Protein AF-A0A351ATM0-F1 (afdb_monomer)

Radius of gyration: 18.02 Å; Cα contacts (8 Å, |Δi|>4): 108; chains: 1; bounding box: 34×43×48 Å

pLDDT: mean 78.74, std 19.59, range [35.91, 95.5]

Sequence (86 aa):
MFTVYRYGELGAVDVEITDYNTQPGALGDVDGNGAVETADALLAMRGAMGIAALTPEQAERADMDGNGVVDTVDALAILRRAILNG

Solvent-accessible surface area (backbone atoms only — not comparable to full-atom values): 5194 Å² total; per-residue (Å²): 136,84,88,80,84,82,89,86,78,91,66,94,64,88,72,76,77,70,68,91,78,76,65,80,44,46,85,27,13,32,83,51,83,74,56,54,37,61,67,20,14,51,50,33,37,32,33,41,70,68,77,38,88,64,53,72,70,29,39,60,15,28,28,70,84,69,82,86,61,55,34,62,67,24,17,48,51,24,35,52,51,18,65,72,75,103

Mean predicted aligned error: 11.69 Å

Secondary structure (DSSP, 8-state):
---PPPP------------TT---PPTT-SS-SSS--HHHHHHHHHHHTTSSPPPHHHHHHH-SSSSS---HHHHHHHHHHHHH--

Structure (mmCIF, N/CA/C/O backbone):
data_AF-A0A351ATM0-F1
#
_entry.id   AF-A0A351ATM0-F1
#
loop_
_atom_site.group_PDB
_atom_site.id
_atom_site.type_symbol
_atom_site.label_atom_id
_atom_site.label_alt_id
_atom_site.label_comp_id
_atom_site.label_asym_id
_atom_site.label_entity_id
_atom_site.label_seq_id
_atom_site.pdbx_PDB_ins_code
_atom_site.Cartn_x
_atom_site.Cartn_y
_atom_site.Cartn_z
_atom_site.occupancy
_atom_site.B_iso_or_equiv
_atom_site.auth_seq_id
_atom_site.auth_comp_id
_atom_site.auth_asym_id
_atom_site.auth_atom_id
_atom_site.pdbx_PDB_model_num
ATOM 1 N N . MET A 1 1 ? 21.797 13.114 -23.574 1.00 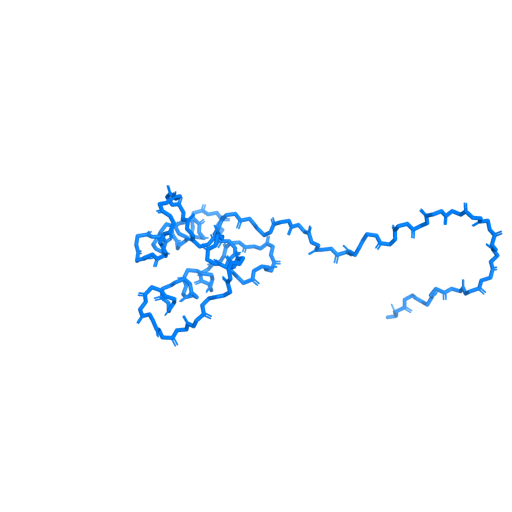35.91 1 MET A N 1
ATOM 2 C CA . MET A 1 1 ? 21.333 14.208 -24.453 1.00 35.91 1 MET A CA 1
ATOM 3 C C . MET A 1 1 ? 19.846 14.360 -24.196 1.00 35.91 1 MET A C 1
ATOM 5 O O . MET A 1 1 ? 19.119 13.412 -24.444 1.00 35.91 1 MET A O 1
ATOM 9 N N . PHE A 1 2 ? 19.433 15.472 -23.590 1.00 41.94 2 PHE A N 1
ATOM 10 C CA . PHE A 1 2 ? 18.025 15.801 -23.359 1.00 41.94 2 PHE A CA 1
ATOM 11 C C . PHE A 1 2 ? 17.495 16.505 -24.611 1.00 41.94 2 PHE A C 1
ATOM 13 O O . PHE A 1 2 ? 18.171 17.393 -25.135 1.00 41.94 2 PHE A O 1
ATOM 20 N N . THR A 1 3 ? 16.333 16.098 -25.116 1.00 36.03 3 THR A N 1
ATOM 21 C CA . THR A 1 3 ? 15.724 16.736 -26.289 1.00 36.03 3 THR A CA 1
ATOM 22 C C . THR A 1 3 ? 15.011 18.009 -25.846 1.00 36.03 3 THR A C 1
ATOM 24 O O . THR A 1 3 ? 14.066 17.965 -25.064 1.00 36.03 3 THR A O 1
ATOM 27 N N . VAL A 1 4 ? 15.499 19.152 -26.324 1.00 45.47 4 VAL A N 1
ATOM 28 C CA . VAL A 1 4 ? 14.894 20.473 -26.115 1.00 45.47 4 VAL A CA 1
ATOM 29 C C . VAL A 1 4 ? 13.690 20.622 -27.046 1.00 45.47 4 VAL A C 1
ATOM 31 O O . VAL A 1 4 ? 13.832 20.436 -28.254 1.00 45.47 4 VAL A O 1
ATOM 34 N N . TYR A 1 5 ? 12.528 21.008 -26.514 1.00 41.91 5 TYR A N 1
ATOM 35 C CA . TYR A 1 5 ? 11.375 21.390 -27.334 1.00 41.91 5 TYR A CA 1
ATOM 36 C C . TYR A 1 5 ? 11.507 22.851 -27.786 1.00 41.91 5 TYR A C 1
ATOM 38 O O . TYR A 1 5 ? 11.696 23.764 -26.981 1.00 41.91 5 TYR A O 1
ATOM 46 N N . ARG A 1 6 ? 11.454 23.063 -29.105 1.00 51.12 6 ARG A N 1
ATOM 47 C CA . ARG A 1 6 ? 11.554 24.372 -29.760 1.00 51.12 6 ARG A CA 1
ATOM 48 C C . ARG A 1 6 ? 10.191 25.070 -29.726 1.00 51.12 6 ARG A C 1
ATOM 50 O O . ARG A 1 6 ? 9.228 24.556 -30.281 1.00 51.12 6 ARG A O 1
ATOM 57 N N . TYR A 1 7 ? 10.136 26.255 -29.121 1.00 54.06 7 TYR A N 1
ATOM 58 C CA . TYR A 1 7 ? 8.986 27.159 -29.187 1.00 54.06 7 TYR A CA 1
ATOM 59 C C . TYR A 1 7 ? 8.869 27.786 -30.584 1.00 54.06 7 TYR A C 1
ATOM 61 O O . TYR A 1 7 ? 9.811 28.435 -31.041 1.00 54.06 7 TYR A O 1
ATOM 69 N N . GLY A 1 8 ? 7.704 27.643 -31.222 1.00 54.56 8 GLY A N 1
ATOM 70 C CA . GLY A 1 8 ? 7.285 28.494 -32.339 1.00 54.56 8 GLY A CA 1
ATOM 71 C C . GLY A 1 8 ? 6.799 27.747 -33.577 1.00 54.56 8 GLY A C 1
ATOM 72 O O . GLY A 1 8 ? 7.570 27.562 -34.507 1.00 54.56 8 GLY A O 1
ATOM 73 N N . GLU A 1 9 ? 5.522 27.366 -33.584 1.00 48.78 9 GLU A N 1
ATOM 74 C CA . GLU A 1 9 ? 4.528 27.822 -34.570 1.00 48.78 9 GLU A CA 1
ATOM 75 C C . GLU A 1 9 ? 3.140 27.350 -34.110 1.00 48.78 9 GLU A C 1
ATOM 77 O O . GLU A 1 9 ? 2.867 26.160 -33.976 1.00 48.78 9 GLU A O 1
ATOM 82 N N . LEU A 1 10 ? 2.290 28.319 -33.769 1.00 54.72 10 LEU A N 1
ATOM 83 C CA . LEU A 1 10 ? 0.965 28.121 -33.192 1.00 54.72 10 LEU A CA 1
ATOM 84 C C . LEU A 1 10 ? -0.021 27.668 -34.278 1.00 54.72 10 LEU A C 1
ATOM 86 O O . LEU A 1 10 ? -0.726 28.482 -34.867 1.00 54.72 10 LEU A O 1
ATOM 90 N N . GLY A 1 11 ? -0.101 26.363 -34.520 1.00 47.59 11 GLY A N 1
ATOM 91 C CA . GLY A 1 11 ? -1.397 25.741 -34.774 1.00 47.59 11 GLY A CA 1
ATOM 92 C C . GLY A 1 11 ? -2.008 25.463 -33.410 1.00 47.59 11 GLY A C 1
ATOM 93 O O . GLY A 1 11 ? -1.328 24.864 -32.582 1.00 47.59 11 GLY A O 1
ATOM 94 N N . ALA A 1 12 ? -3.226 25.937 -33.140 1.00 50.69 12 ALA A N 1
ATOM 95 C CA . ALA A 1 12 ? -3.967 25.590 -31.928 1.00 50.69 12 ALA A CA 1
ATOM 96 C C . ALA A 1 12 ? -4.278 24.088 -31.953 1.00 50.69 12 ALA A C 1
ATOM 98 O O . ALA A 1 12 ? -5.350 23.647 -32.351 1.00 50.69 12 ALA A O 1
ATOM 99 N N . VAL A 1 13 ? -3.266 23.296 -31.636 1.00 52.12 13 VAL A N 1
ATOM 100 C CA . VAL A 1 13 ? -3.427 21.943 -31.168 1.00 52.12 13 VAL A CA 1
ATOM 101 C C . VAL A 1 13 ? -3.577 22.139 -29.679 1.00 52.12 13 VAL A C 1
ATOM 103 O O . VAL A 1 13 ? -2.655 22.633 -29.025 1.00 52.12 13 VAL A O 1
ATOM 106 N N . ASP A 1 14 ? -4.750 21.807 -29.161 1.00 51.69 14 ASP A N 1
ATOM 107 C CA . ASP A 1 14 ? -4.941 21.578 -27.740 1.00 51.69 14 ASP A CA 1
ATOM 108 C C . ASP A 1 14 ? -4.064 20.366 -27.394 1.00 51.69 14 ASP A C 1
ATOM 110 O O . ASP A 1 14 ? -4.513 19.224 -27.357 1.00 51.69 14 ASP A O 1
ATOM 114 N N . VAL A 1 15 ? -2.751 20.592 -27.287 1.00 56.69 15 VAL A N 1
ATOM 115 C CA . VAL A 1 15 ? -1.809 19.601 -26.796 1.00 56.69 15 VAL A CA 1
ATOM 116 C C . VAL A 1 15 ? -2.062 19.582 -25.308 1.00 56.69 15 VAL A C 1
ATOM 118 O O . VAL A 1 15 ? -1.439 20.307 -24.533 1.00 56.69 15 VAL A O 1
ATOM 121 N N . GLU A 1 16 ? -3.039 18.772 -24.928 1.00 58.84 16 GLU A N 1
ATOM 122 C CA . GLU A 1 16 ? -3.065 18.184 -23.612 1.00 58.84 16 GLU A CA 1
ATOM 123 C C . GLU A 1 16 ? -1.721 17.469 -23.460 1.00 58.84 16 GLU A C 1
ATOM 125 O O . GLU A 1 16 ? -1.487 16.384 -23.992 1.00 58.84 16 GLU A O 1
ATOM 130 N N . ILE A 1 17 ? -0.772 18.142 -22.812 1.00 59.44 17 ILE A N 1
ATOM 131 C CA . ILE A 1 17 ? 0.371 17.466 -22.224 1.00 59.44 17 ILE A CA 1
ATOM 132 C C . ILE A 1 17 ? -0.242 16.703 -21.056 1.00 59.44 17 ILE A C 1
ATOM 134 O O . ILE A 1 17 ? -0.275 17.192 -19.932 1.00 59.44 17 ILE A O 1
ATOM 138 N N . THR A 1 18 ? -0.838 15.549 -21.349 1.00 55.72 18 THR A N 1
ATOM 139 C CA . THR A 1 18 ? -1.223 14.600 -20.319 1.00 55.72 18 THR A CA 1
ATOM 140 C C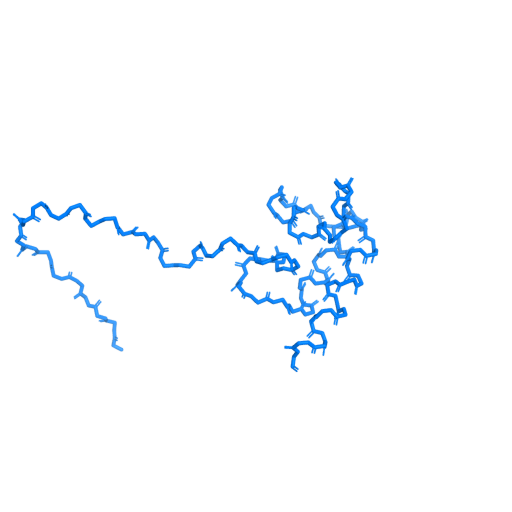 . THR A 1 18 ? 0.097 14.135 -19.723 1.00 55.72 18 THR A C 1
ATOM 142 O O . THR A 1 18 ? 0.890 13.470 -20.396 1.00 55.72 18 THR A O 1
ATOM 145 N N . ASP A 1 19 ? 0.390 14.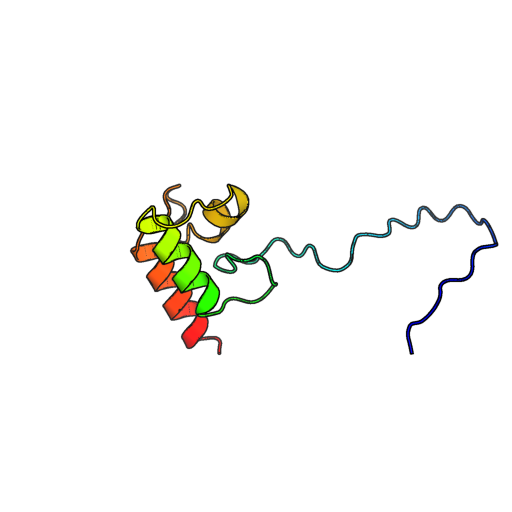625 -18.520 1.00 53.59 19 ASP A N 1
ATOM 146 C CA . ASP A 1 19 ? 1.610 14.348 -17.776 1.00 53.59 19 ASP A CA 1
ATOM 147 C C . ASP A 1 19 ? 1.984 12.867 -17.892 1.00 53.59 19 ASP A C 1
ATOM 149 O O . ASP A 1 19 ? 1.195 11.963 -17.607 1.00 53.59 19 ASP A O 1
ATOM 153 N N . TYR A 1 20 ? 3.201 12.614 -18.365 1.00 46.62 20 TYR A N 1
ATOM 154 C CA . TYR A 1 20 ? 3.736 11.270 -18.470 1.00 46.62 20 TYR A CA 1
ATOM 155 C C . TYR A 1 20 ? 3.756 10.678 -17.057 1.00 46.62 20 TYR A C 1
ATOM 157 O O . TYR A 1 20 ? 4.539 11.129 -16.225 1.00 46.62 20 TYR A O 1
ATOM 165 N N . ASN A 1 21 ? 2.948 9.637 -16.836 1.00 48.09 21 ASN A N 1
ATOM 166 C CA . ASN A 1 21 ? 3.032 8.696 -15.714 1.00 48.09 21 ASN A CA 1
ATOM 167 C C . ASN A 1 21 ? 2.070 8.868 -14.522 1.00 48.09 21 ASN A C 1
ATOM 169 O O . ASN A 1 21 ? 2.401 8.463 -13.414 1.00 48.09 21 ASN A O 1
ATOM 173 N N . THR A 1 22 ? 0.847 9.349 -14.729 1.00 44.94 22 THR A N 1
ATOM 174 C CA . THR A 1 22 ? -0.266 9.026 -13.817 1.00 44.94 22 THR A CA 1
ATOM 175 C C . THR A 1 22 ? -1.055 7.841 -14.365 1.00 44.94 22 THR A C 1
ATOM 177 O O . THR A 1 22 ? -2.225 7.949 -14.728 1.00 44.94 22 THR A O 1
ATOM 180 N N . GLN A 1 23 ? -0.426 6.659 -14.419 1.00 46.09 23 GLN A N 1
ATOM 181 C CA . GLN A 1 23 ? -1.260 5.467 -14.269 1.00 46.09 23 GLN A CA 1
ATOM 182 C C . GLN A 1 23 ? -1.891 5.581 -12.876 1.00 46.09 23 GLN A C 1
ATOM 184 O O . GLN A 1 23 ? -1.162 5.883 -11.929 1.00 46.09 23 GLN A O 1
ATOM 189 N N . PRO A 1 24 ? -3.216 5.411 -12.723 1.00 50.94 24 PRO A N 1
ATOM 190 C CA . PRO A 1 24 ? -3.780 5.229 -11.398 1.00 50.94 24 PRO A CA 1
ATOM 191 C C . PRO A 1 24 ? -2.992 4.081 -10.768 1.00 50.94 24 PRO A C 1
ATOM 193 O O . PRO A 1 24 ? -3.017 2.978 -11.320 1.00 50.94 24 PRO A O 1
ATOM 196 N N . GLY A 1 25 ? -2.208 4.378 -9.722 1.00 61.09 25 GLY A N 1
ATOM 197 C CA . GLY A 1 25 ? -1.309 3.401 -9.108 1.00 61.09 25 GLY A CA 1
ATOM 198 C C . GLY A 1 25 ? -2.081 2.111 -8.868 1.00 61.09 25 GLY A C 1
ATOM 199 O O . GLY A 1 25 ? -3.223 2.147 -8.395 1.00 61.09 25 GLY A O 1
ATOM 200 N N . ALA A 1 26 ? -1.519 0.988 -9.305 1.00 79.31 26 ALA A N 1
ATOM 201 C CA . ALA A 1 26 ? -2.227 -0.282 -9.273 1.00 79.31 26 ALA A CA 1
ATOM 202 C C . ALA A 1 26 ? -2.602 -0.653 -7.828 1.00 79.31 26 ALA A C 1
ATOM 204 O O . ALA A 1 26 ? -1.944 -0.246 -6.877 1.00 79.31 26 ALA A O 1
ATOM 205 N N . LEU A 1 27 ? -3.648 -1.464 -7.644 1.00 87.31 27 LEU A N 1
ATOM 206 C CA . LEU A 1 27 ? -3.971 -1.983 -6.313 1.00 87.31 27 LEU A CA 1
ATOM 207 C C . LEU A 1 27 ? -2.749 -2.739 -5.748 1.00 87.31 27 LEU A C 1
ATOM 209 O O . LEU A 1 27 ? -2.302 -3.727 -6.350 1.00 87.31 27 LEU A O 1
ATOM 213 N N . GLY A 1 28 ? -2.215 -2.260 -4.627 1.00 88.88 28 GLY A N 1
ATOM 214 C CA . GLY A 1 28 ? -0.981 -2.717 -3.990 1.00 88.88 28 GLY A CA 1
ATOM 215 C C . GLY A 1 28 ? 0.302 -1.945 -4.332 1.00 88.88 28 GLY A C 1
ATOM 216 O O . GLY A 1 28 ? 1.318 -2.226 -3.713 1.00 88.88 28 GLY A O 1
ATOM 217 N N . ASP A 1 29 ? 0.278 -0.989 -5.262 1.00 93.31 29 ASP A N 1
ATOM 218 C CA . ASP A 1 29 ? 1.374 -0.042 -5.550 1.00 93.31 29 ASP A CA 1
ATOM 219 C C . ASP A 1 29 ? 1.206 1.165 -4.623 1.00 93.31 29 ASP A C 1
ATOM 221 O O . ASP A 1 29 ? 0.562 2.154 -4.958 1.00 93.31 29 ASP A O 1
ATOM 225 N N . VAL A 1 30 ? 1.655 1.045 -3.379 1.00 92.19 30 VAL A N 1
ATOM 226 C CA . VAL A 1 30 ? 1.359 2.011 -2.316 1.00 92.19 30 VAL A CA 1
ATOM 227 C C . VAL A 1 30 ? 2.197 3.272 -2.481 1.00 92.19 30 VAL A C 1
ATOM 229 O O . VAL A 1 30 ? 1.708 4.363 -2.188 1.00 92.19 30 VAL A O 1
ATOM 232 N N . ASP A 1 31 ? 3.425 3.190 -2.980 1.00 90.88 31 ASP A N 1
ATOM 233 C CA . ASP A 1 31 ? 4.245 4.377 -3.228 1.00 90.88 31 ASP A CA 1
ATOM 234 C C . ASP A 1 31 ? 3.873 5.120 -4.530 1.00 90.88 31 ASP A C 1
ATOM 236 O O . ASP A 1 31 ? 4.158 6.314 -4.647 1.00 90.88 31 ASP A O 1
ATOM 240 N N . GLY A 1 32 ? 3.108 4.480 -5.423 1.00 89.44 32 GLY A N 1
ATOM 241 C CA . GLY A 1 32 ? 2.604 5.057 -6.668 1.00 89.44 32 GLY A CA 1
ATOM 242 C C . GLY A 1 32 ? 3.652 5.100 -7.779 1.00 89.44 32 GLY A C 1
ATOM 243 O O . GLY A 1 32 ? 3.559 5.954 -8.665 1.00 89.44 32 GLY A O 1
ATOM 244 N N . ASN A 1 33 ? 4.675 4.247 -7.716 1.00 86.06 33 ASN A N 1
ATOM 245 C CA . ASN A 1 33 ? 5.767 4.216 -8.684 1.00 86.06 33 ASN A CA 1
ATOM 246 C C . ASN A 1 33 ? 5.427 3.430 -9.969 1.00 86.06 33 ASN A C 1
ATOM 248 O O . ASN A 1 33 ? 6.188 3.490 -10.941 1.00 86.06 33 ASN A O 1
ATOM 252 N N . GLY A 1 34 ? 4.274 2.752 -10.006 1.00 86.56 34 GLY A N 1
ATOM 253 C CA . GLY A 1 34 ? 3.790 1.956 -11.134 1.00 86.56 34 GLY A CA 1
ATOM 254 C C . GLY A 1 34 ? 4.132 0.464 -11.060 1.00 86.56 34 GLY A C 1
ATOM 255 O O . GLY A 1 34 ? 3.781 -0.280 -11.980 1.00 86.56 34 GLY A O 1
ATOM 256 N N . ALA A 1 35 ? 4.797 0.004 -10.001 1.00 87.19 35 ALA A N 1
ATOM 257 C CA . ALA A 1 35 ? 5.111 -1.394 -9.734 1.00 87.19 35 ALA A CA 1
ATOM 258 C C . ALA A 1 35 ? 4.576 -1.820 -8.359 1.00 87.19 35 ALA A C 1
ATOM 260 O O . ALA A 1 35 ? 4.397 -1.007 -7.469 1.00 87.19 35 ALA A O 1
ATOM 261 N N . VAL A 1 36 ? 4.296 -3.117 -8.197 1.00 90.38 36 VAL A N 1
ATOM 262 C CA . VAL A 1 36 ? 3.908 -3.688 -6.897 1.00 90.38 36 VAL A CA 1
ATOM 263 C C . VAL A 1 36 ? 5.093 -4.470 -6.355 1.00 90.38 36 VAL A C 1
ATOM 265 O O . VAL A 1 36 ? 5.361 -5.590 -6.799 1.00 90.38 36 VAL A O 1
ATOM 268 N N . GLU A 1 37 ? 5.800 -3.886 -5.399 1.00 92.19 37 GLU A N 1
ATOM 269 C CA . GLU A 1 37 ? 7.052 -4.394 -4.854 1.00 92.19 37 GLU A CA 1
ATOM 270 C C . GLU A 1 37 ? 6.956 -4.670 -3.346 1.00 92.19 37 GLU A C 1
ATOM 272 O O . GLU A 1 37 ? 5.977 -4.384 -2.653 1.00 92.19 37 GLU A O 1
ATOM 277 N N . THR A 1 38 ? 8.015 -5.253 -2.782 1.00 93.56 38 THR A N 1
ATOM 278 C CA . THR A 1 38 ? 8.091 -5.463 -1.328 1.00 93.56 38 THR A CA 1
ATOM 279 C C . THR A 1 38 ? 8.182 -4.146 -0.549 1.00 93.56 38 THR A C 1
ATOM 281 O O . THR A 1 38 ? 7.831 -4.113 0.633 1.00 93.56 38 THR A O 1
ATOM 284 N N . ALA A 1 39 ? 8.613 -3.061 -1.203 1.00 93.31 39 ALA A N 1
ATOM 285 C CA . ALA A 1 39 ? 8.621 -1.713 -0.644 1.00 93.31 39 ALA A CA 1
ATOM 286 C C . ALA A 1 39 ? 7.199 -1.222 -0.325 1.00 93.31 39 ALA A C 1
ATOM 288 O O . ALA A 1 39 ? 6.978 -0.684 0.764 1.00 93.31 39 ALA A O 1
ATOM 289 N N . ASP A 1 40 ? 6.231 -1.502 -1.199 1.00 93.81 40 ASP A N 1
ATOM 290 C CA . ASP A 1 40 ? 4.821 -1.159 -0.999 1.00 93.81 40 ASP A CA 1
ATOM 291 C C . ASP A 1 40 ? 4.212 -1.909 0.177 1.00 93.81 40 ASP A C 1
ATOM 293 O O . ASP A 1 40 ? 3.551 -1.320 1.034 1.00 93.81 40 ASP A O 1
ATOM 297 N N . ALA A 1 41 ? 4.512 -3.206 0.275 1.00 94.50 41 ALA A N 1
ATOM 298 C CA . ALA A 1 41 ? 4.080 -4.026 1.399 1.00 94.50 41 ALA A CA 1
ATOM 299 C C . ALA A 1 41 ? 4.626 -3.490 2.729 1.00 94.50 41 ALA A C 1
ATOM 301 O O . ALA A 1 41 ? 3.907 -3.420 3.728 1.00 94.50 41 ALA A O 1
ATOM 302 N N . LEU A 1 42 ? 5.898 -3.078 2.754 1.00 94.94 42 LEU A N 1
ATOM 303 C CA . LEU A 1 42 ? 6.506 -2.490 3.943 1.00 94.94 42 LEU A CA 1
ATOM 304 C C . LEU A 1 42 ? 5.872 -1.137 4.290 1.00 94.94 42 LEU A C 1
ATOM 306 O O . LEU A 1 42 ? 5.667 -0.844 5.470 1.00 94.94 42 LEU A O 1
ATOM 310 N N . LEU A 1 43 ? 5.558 -0.315 3.288 1.00 94.94 43 LEU A N 1
ATOM 311 C CA . LEU A 1 43 ? 4.887 0.967 3.477 1.00 94.94 43 LEU A CA 1
ATOM 312 C C . LEU A 1 43 ? 3.478 0.779 4.058 1.00 94.94 43 LEU A C 1
ATOM 314 O O . LEU A 1 43 ? 3.170 1.396 5.081 1.00 94.94 43 LEU A O 1
ATOM 318 N N . ALA A 1 44 ? 2.680 -0.138 3.501 1.00 94.44 44 ALA A N 1
ATOM 319 C CA . ALA A 1 44 ? 1.375 -0.523 4.042 1.00 94.44 44 ALA A CA 1
ATOM 320 C C . ALA A 1 44 ? 1.483 -1.035 5.484 1.00 94.44 44 ALA A C 1
ATOM 322 O O . ALA A 1 44 ? 0.737 -0.596 6.355 1.00 94.44 44 ALA A O 1
ATOM 323 N N . MET A 1 45 ? 2.471 -1.886 5.788 1.00 95.50 45 MET A N 1
ATOM 324 C CA . MET A 1 45 ? 2.659 -2.429 7.138 1.00 95.50 45 MET A CA 1
ATOM 325 C C . MET A 1 45 ? 3.009 -1.344 8.164 1.00 95.50 45 MET A C 1
ATOM 327 O O . MET A 1 45 ? 2.549 -1.379 9.305 1.00 95.50 45 MET A O 1
ATOM 331 N N . ARG A 1 46 ? 3.809 -0.348 7.768 1.00 94.19 46 ARG A N 1
ATOM 332 C CA . ARG A 1 46 ? 4.097 0.825 8.608 1.00 94.19 46 ARG A CA 1
ATOM 333 C C . ARG A 1 46 ? 2.855 1.688 8.820 1.00 94.19 46 ARG A C 1
ATOM 335 O O . ARG A 1 46 ? 2.708 2.227 9.918 1.00 94.19 46 ARG A O 1
ATOM 342 N N . GLY A 1 47 ? 1.991 1.788 7.811 1.00 92.06 47 GLY A N 1
ATOM 343 C CA . GLY A 1 47 ? 0.665 2.400 7.903 1.00 92.06 47 GLY A CA 1
ATOM 344 C C . GLY A 1 47 ? -0.234 1.689 8.910 1.00 92.06 47 GLY A C 1
ATOM 345 O O . GLY A 1 47 ? -0.698 2.311 9.863 1.00 92.06 47 GLY A O 1
ATOM 346 N N . ALA A 1 48 ? -0.373 0.369 8.776 1.00 92.81 48 ALA A N 1
ATOM 347 C CA . ALA A 1 48 ? -1.166 -0.479 9.667 1.00 92.81 48 ALA A CA 1
ATOM 348 C C . ALA A 1 48 ? -0.703 -0.411 11.136 1.00 92.81 48 ALA A C 1
ATOM 350 O O . ALA A 1 48 ? -1.511 -0.452 12.060 1.00 92.81 48 ALA A O 1
ATOM 351 N N . MET A 1 49 ? 0.606 -0.275 11.375 1.00 92.81 49 MET A N 1
ATOM 352 C CA . MET A 1 49 ? 1.165 -0.098 12.723 1.00 92.81 49 MET A CA 1
ATOM 353 C C . MET A 1 49 ? 1.056 1.340 13.262 1.00 92.81 49 MET A C 1
ATOM 355 O O . MET A 1 49 ? 1.492 1.600 14.384 1.00 92.81 49 MET A O 1
ATOM 359 N N . GLY A 1 50 ? 0.546 2.293 12.476 1.00 90.44 50 GLY A N 1
ATOM 360 C CA . GLY A 1 50 ? 0.492 3.711 12.844 1.00 90.44 50 GLY A CA 1
ATOM 361 C C . GLY A 1 50 ? 1.865 4.388 12.944 1.00 90.44 50 GLY A C 1
ATOM 362 O O . GLY A 1 50 ? 1.990 5.447 13.554 1.00 90.44 50 GLY A O 1
ATOM 363 N N . ILE A 1 51 ? 2.912 3.783 12.369 1.00 90.56 51 ILE A N 1
ATOM 364 C CA . ILE A 1 51 ? 4.285 4.318 12.363 1.00 90.56 51 ILE A CA 1
ATOM 365 C C . ILE A 1 51 ? 4.456 5.361 11.253 1.00 90.56 51 ILE A C 1
ATOM 367 O O . ILE A 1 51 ? 5.238 6.301 11.395 1.00 90.56 51 ILE A O 1
ATOM 371 N N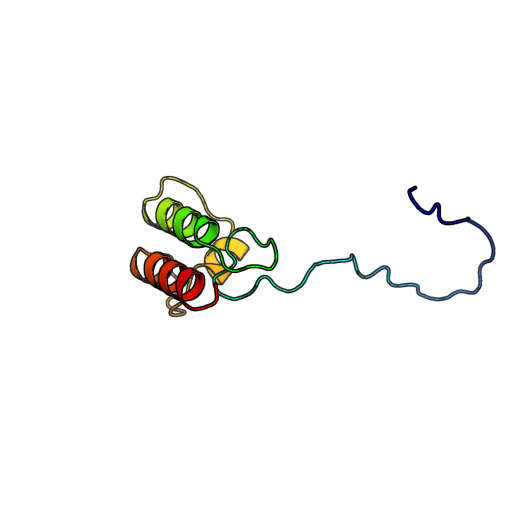 . ALA A 1 52 ? 3.754 5.183 10.134 1.00 87.69 52 ALA A N 1
ATOM 372 C CA . ALA A 1 52 ? 3.722 6.121 9.021 1.00 87.69 52 ALA A CA 1
ATOM 373 C C . ALA A 1 52 ? 2.271 6.510 8.726 1.00 87.69 52 ALA A C 1
ATOM 375 O O . ALA A 1 52 ? 1.403 5.646 8.673 1.00 87.69 52 ALA A O 1
ATOM 376 N N . ALA A 1 53 ? 2.012 7.800 8.524 1.00 89.44 53 ALA A N 1
ATOM 377 C CA . ALA A 1 53 ? 0.723 8.244 8.012 1.00 89.44 53 ALA A CA 1
ATOM 378 C C . ALA A 1 53 ? 0.704 8.038 6.494 1.00 89.44 53 ALA A C 1
ATOM 380 O O . ALA A 1 53 ? 1.549 8.596 5.793 1.00 89.44 53 ALA A O 1
ATOM 381 N N . LEU A 1 54 ? -0.238 7.230 6.011 1.00 89.25 54 LEU A N 1
ATOM 382 C CA . LEU A 1 54 ? -0.499 7.071 4.583 1.00 89.25 54 LEU A CA 1
ATOM 383 C C . LEU A 1 54 ? -1.335 8.253 4.085 1.00 89.25 54 LEU A C 1
ATOM 385 O O . LEU A 1 54 ? -2.206 8.746 4.808 1.00 89.25 54 LEU A O 1
ATOM 389 N N . THR A 1 55 ? -1.086 8.712 2.856 1.00 92.19 55 THR A N 1
ATOM 390 C CA . THR A 1 55 ? -2.035 9.624 2.199 1.00 92.19 55 THR A CA 1
ATOM 391 C C . THR A 1 55 ? -3.330 8.872 1.859 1.00 92.19 55 THR A C 1
ATOM 393 O O . THR A 1 55 ? -3.312 7.640 1.794 1.00 92.19 55 THR A O 1
ATOM 396 N N . PRO A 1 56 ? -4.457 9.568 1.629 1.00 89.81 56 PRO A N 1
ATOM 397 C CA . PRO A 1 56 ? -5.709 8.920 1.238 1.00 89.81 56 PRO A CA 1
ATOM 398 C C . PRO A 1 56 ? -5.553 8.008 0.016 1.00 89.81 56 PRO A C 1
ATOM 400 O O . PRO A 1 56 ? -6.026 6.879 0.023 1.00 89.81 56 PRO A O 1
ATOM 403 N N . GLU A 1 57 ? -4.799 8.450 -0.989 1.00 88.44 57 GLU A N 1
ATOM 404 C CA . GLU A 1 57 ? -4.559 7.684 -2.213 1.00 88.44 57 GLU A CA 1
ATOM 405 C C . GLU A 1 57 ? -3.694 6.448 -1.940 1.00 88.44 57 GLU A C 1
ATOM 407 O O . GLU A 1 57 ? -3.886 5.404 -2.556 1.00 88.44 57 GLU A O 1
ATOM 412 N N . GLN A 1 58 ? -2.728 6.550 -1.022 1.00 92.06 58 GLN A N 1
ATOM 413 C CA . GLN A 1 58 ? -1.927 5.400 -0.596 1.00 92.06 58 GLN A CA 1
ATOM 414 C C . GLN A 1 58 ? -2.766 4.402 0.194 1.00 92.06 58 GLN A C 1
ATOM 416 O O . GLN A 1 58 ? -2.577 3.203 0.036 1.00 92.06 58 GLN A O 1
ATOM 421 N N . ALA A 1 59 ? -3.688 4.886 1.027 1.00 91.00 59 ALA A N 1
ATOM 422 C CA . ALA A 1 59 ? -4.590 4.037 1.787 1.00 91.00 59 ALA A CA 1
ATOM 423 C C . ALA A 1 59 ? -5.565 3.289 0.867 1.00 91.00 59 ALA A C 1
ATOM 425 O O . ALA A 1 59 ? -5.726 2.088 1.028 1.00 91.00 59 ALA A O 1
ATOM 426 N N . GLU A 1 60 ? -6.125 3.955 -0.146 1.00 91.81 60 GLU A N 1
ATOM 427 C CA . GLU A 1 60 ? -6.974 3.309 -1.159 1.00 91.81 60 GLU A CA 1
ATOM 428 C C . GLU A 1 60 ? -6.231 2.226 -1.949 1.00 91.81 60 GLU A C 1
ATOM 430 O O . GLU A 1 60 ? -6.799 1.183 -2.255 1.00 91.81 60 GLU A O 1
ATOM 435 N N . ARG A 1 61 ? -4.954 2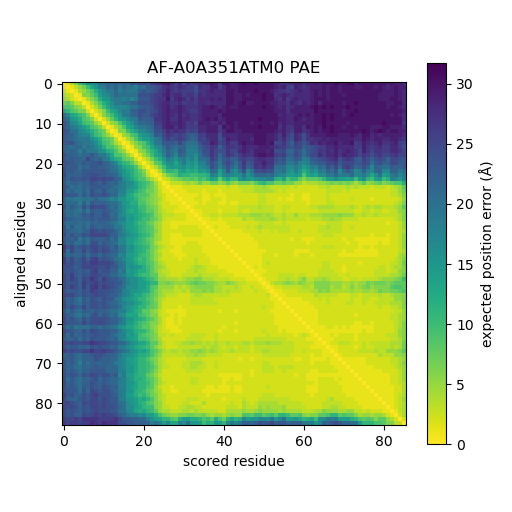.448 -2.282 1.00 91.94 61 ARG A N 1
ATOM 436 C CA . ARG A 1 61 ? -4.141 1.435 -2.974 1.00 91.94 61 ARG A CA 1
ATOM 437 C C . ARG A 1 61 ? -3.657 0.329 -2.045 1.00 91.94 61 ARG A C 1
ATOM 439 O O . ARG A 1 61 ? -3.390 -0.771 -2.525 1.00 91.94 61 ARG A O 1
ATOM 446 N N . ALA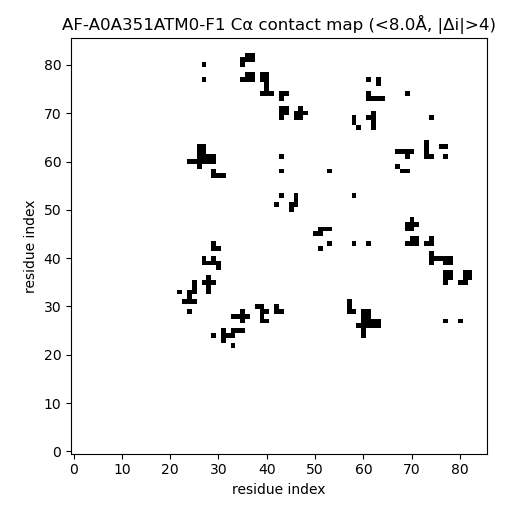 A 1 62 ? -3.502 0.629 -0.758 1.00 93.19 62 ALA A N 1
ATOM 447 C CA . ALA A 1 62 ? -3.084 -0.329 0.250 1.00 93.19 62 ALA A CA 1
ATOM 448 C C . ALA A 1 62 ? -4.236 -1.221 0.723 1.00 93.19 62 ALA A C 1
ATOM 450 O O . ALA A 1 62 ? -3.952 -2.344 1.099 1.00 93.19 62 ALA A O 1
ATOM 451 N N . ASP A 1 63 ? -5.489 -0.764 0.688 1.00 94.94 63 ASP A N 1
ATOM 452 C CA . ASP A 1 63 ? -6.686 -1.539 1.041 1.00 94.94 63 ASP A CA 1
ATOM 453 C C . ASP A 1 63 ? -6.967 -2.621 -0.020 1.00 94.94 63 ASP A C 1
ATOM 455 O O . ASP A 1 63 ? -7.569 -2.380 -1.071 1.00 94.94 63 ASP A O 1
ATOM 459 N N . MET A 1 64 ? -6.457 -3.829 0.220 1.00 93.19 64 MET A N 1
ATOM 460 C CA . MET A 1 64 ? -6.470 -4.924 -0.749 1.00 93.19 64 MET A CA 1
ATOM 461 C C . MET A 1 64 ? -7.769 -5.724 -0.709 1.00 93.19 64 MET A C 1
ATOM 463 O O . MET A 1 64 ? -8.096 -6.392 -1.697 1.00 93.19 64 MET A O 1
ATOM 467 N N . ASP A 1 65 ? -8.479 -5.709 0.418 1.00 91.94 65 ASP A N 1
ATOM 468 C CA . ASP A 1 65 ? -9.762 -6.390 0.583 1.00 91.94 65 ASP A CA 1
ATOM 469 C C . ASP A 1 65 ? -10.980 -5.459 0.402 1.00 91.94 65 ASP A C 1
ATOM 471 O O . ASP A 1 65 ? -12.099 -5.949 0.213 1.00 91.94 65 ASP A O 1
ATOM 475 N N . GLY A 1 66 ? -10.759 -4.141 0.351 1.00 92.12 66 GLY A N 1
ATOM 476 C CA . GLY A 1 66 ? -11.770 -3.116 0.103 1.00 92.12 66 GLY A CA 1
ATOM 477 C C . GLY A 1 66 ? -12.640 -2.813 1.321 1.00 92.12 66 GLY A C 1
ATOM 478 O O . GLY A 1 66 ? -13.791 -2.389 1.158 1.00 92.12 66 GLY A O 1
ATOM 479 N N . ASN A 1 67 ? -12.155 -3.089 2.534 1.00 92.31 67 ASN A N 1
ATOM 480 C CA . ASN A 1 67 ? -12.911 -2.900 3.771 1.00 92.31 67 ASN A CA 1
ATOM 481 C C . ASN A 1 67 ? -12.840 -1.454 4.317 1.00 92.31 67 ASN A C 1
ATOM 483 O O . ASN A 1 67 ? -13.577 -1.113 5.250 1.00 92.31 67 ASN A O 1
ATOM 487 N N . GLY A 1 68 ? -12.004 -0.598 3.720 1.00 91.31 68 GLY A N 1
ATOM 488 C CA . GLY A 1 68 ? -11.787 0.801 4.090 1.00 91.31 68 GLY A CA 1
ATOM 489 C C . GLY A 1 68 ? -10.744 1.026 5.191 1.00 91.31 68 GLY A C 1
ATOM 490 O O . GLY A 1 68 ? -10.611 2.153 5.676 1.00 91.31 68 GLY A O 1
ATOM 491 N N . VAL A 1 69 ? -10.026 -0.010 5.622 1.00 91.56 69 VAL A N 1
ATOM 492 C CA . VAL A 1 69 ? -9.016 0.017 6.687 1.00 91.56 69 VAL A CA 1
ATOM 493 C C . VAL A 1 69 ? -7.772 -0.716 6.212 1.00 91.56 69 VAL A C 1
ATOM 495 O O . VAL A 1 69 ? -7.830 -1.895 5.912 1.00 91.56 69 VAL A O 1
ATOM 498 N N . VAL A 1 70 ? -6.624 -0.037 6.248 1.00 93.44 70 VAL A N 1
ATOM 499 C CA . VAL A 1 70 ? -5.336 -0.668 5.939 1.00 93.44 70 VAL A CA 1
ATOM 500 C C . VAL A 1 70 ? -4.808 -1.395 7.171 1.00 93.44 70 VAL A C 1
ATOM 502 O O . VAL A 1 70 ? -4.406 -0.752 8.149 1.00 93.44 70 VAL A O 1
ATOM 505 N N . ASP A 1 71 ? -4.767 -2.723 7.123 1.00 94.88 71 ASP A N 1
ATOM 506 C CA . ASP A 1 71 ? -4.237 -3.560 8.195 1.00 94.88 71 ASP A CA 1
ATOM 507 C C . ASP A 1 71 ? -3.075 -4.474 7.741 1.00 94.88 71 ASP A C 1
ATOM 509 O O . ASP A 1 71 ? -2.442 -4.292 6.696 1.00 94.88 71 ASP A O 1
ATOM 513 N N . THR A 1 72 ? -2.675 -5.421 8.593 1.00 94.50 72 THR A N 1
ATOM 514 C CA . THR A 1 72 ? -1.566 -6.329 8.268 1.00 94.50 72 THR A CA 1
ATOM 515 C C . THR A 1 72 ? -1.937 -7.384 7.226 1.00 94.50 72 THR A C 1
ATOM 517 O O . THR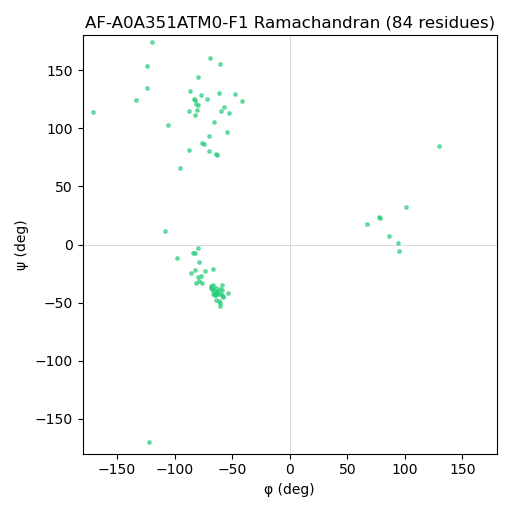 A 1 72 ? -1.033 -7.898 6.562 1.00 94.50 72 THR A O 1
ATOM 520 N N . VAL A 1 73 ? -3.223 -7.708 7.063 1.00 95.12 73 VAL A N 1
ATOM 521 C CA . VAL A 1 73 ? -3.740 -8.624 6.038 1.00 95.12 73 VAL A CA 1
ATOM 522 C C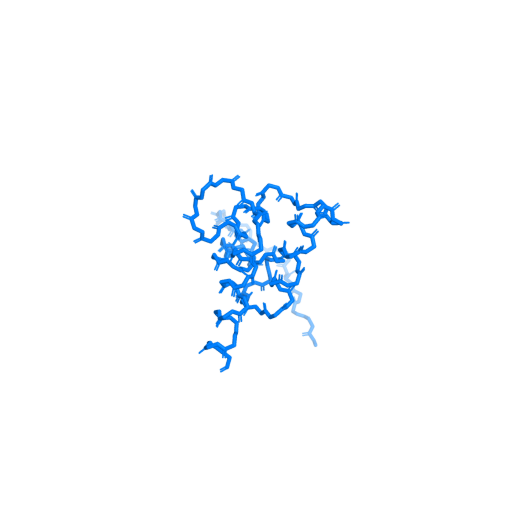 . VAL A 1 73 ? -3.495 -8.028 4.660 1.00 95.12 73 VAL A C 1
ATOM 524 O O . VAL A 1 73 ? -2.973 -8.723 3.783 1.00 95.12 73 VAL A O 1
ATOM 527 N N . ASP A 1 74 ? -3.755 -6.734 4.505 1.00 95.38 74 ASP A N 1
ATOM 528 C CA . ASP A 1 74 ? -3.475 -5.991 3.281 1.00 95.38 74 ASP A CA 1
ATOM 529 C C . ASP A 1 74 ? -1.990 -5.987 2.927 1.00 95.38 74 ASP A C 1
ATOM 531 O O . ASP A 1 74 ? -1.591 -6.370 1.824 1.00 95.38 74 ASP A O 1
ATOM 535 N N . ALA A 1 75 ? -1.139 -5.640 3.896 1.00 94.50 75 ALA A N 1
ATOM 536 C CA . ALA A 1 75 ? 0.308 -5.622 3.704 1.00 94.50 75 ALA A CA 1
ATOM 537 C C . ALA A 1 75 ? 0.854 -7.004 3.290 1.00 94.50 75 ALA A C 1
ATOM 539 O O . ALA A 1 75 ? 1.726 -7.111 2.424 1.00 94.50 75 ALA A O 1
ATOM 540 N N . LEU A 1 76 ? 0.316 -8.081 3.870 1.00 94.81 76 LEU A N 1
ATOM 541 C CA . LEU A 1 76 ? 0.639 -9.458 3.488 1.00 94.81 76 LEU A CA 1
ATOM 542 C C . LEU A 1 76 ? 0.139 -9.807 2.082 1.00 94.81 76 LEU A C 1
ATOM 544 O O . LEU A 1 76 ? 0.837 -10.517 1.350 1.00 94.81 76 LEU A O 1
ATOM 548 N N . ALA A 1 77 ? -1.038 -9.323 1.684 1.00 94.50 77 ALA A N 1
ATOM 549 C CA . ALA A 1 77 ? -1.570 -9.516 0.340 1.00 94.50 77 ALA A CA 1
ATOM 550 C C . ALA A 1 77 ? -0.685 -8.833 -0.715 1.00 94.50 77 ALA A C 1
ATOM 552 O O . ALA A 1 77 ? -0.354 -9.462 -1.725 1.00 94.50 77 ALA A O 1
ATOM 553 N N . ILE A 1 78 ? -0.222 -7.608 -0.444 1.00 93.25 78 ILE A N 1
ATOM 554 C CA . ILE A 1 78 ? 0.743 -6.887 -1.288 1.00 93.25 78 ILE A CA 1
ATOM 555 C C . ILE A 1 78 ? 2.058 -7.661 -1.363 1.00 93.25 78 ILE A C 1
ATOM 557 O O . ILE A 1 78 ? 2.538 -7.942 -2.459 1.00 93.25 78 ILE A O 1
ATOM 561 N N . LEU A 1 79 ? 2.605 -8.101 -0.2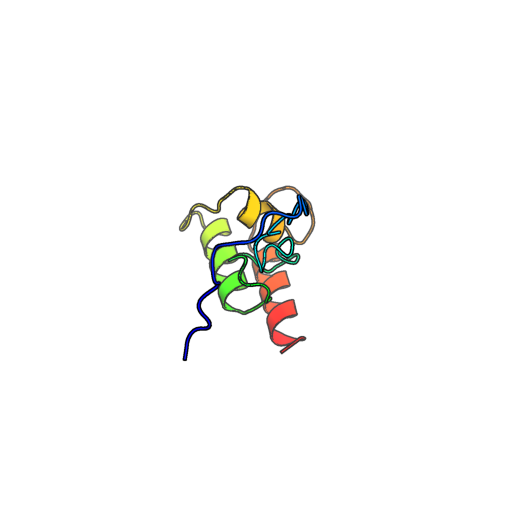24 1.00 93.69 79 LEU A N 1
ATOM 562 C CA . LEU A 1 79 ? 3.855 -8.866 -0.184 1.00 93.69 79 LEU A CA 1
ATOM 563 C C . LEU A 1 79 ? 3.762 -10.149 -1.017 1.00 93.69 79 LEU A C 1
ATOM 565 O O . LEU A 1 79 ? 4.662 -10.475 -1.793 1.00 93.69 79 LEU A O 1
ATOM 569 N N . ARG A 1 80 ? 2.654 -10.881 -0.879 1.00 93.44 80 ARG A N 1
ATOM 570 C CA . ARG A 1 80 ? 2.394 -12.091 -1.660 1.00 93.44 80 ARG A CA 1
ATOM 571 C C . ARG A 1 80 ? 2.320 -11.775 -3.151 1.00 93.44 80 ARG A C 1
ATOM 573 O O . ARG A 1 80 ? 2.865 -12.529 -3.954 1.00 93.44 80 ARG A O 1
ATOM 580 N N . ARG A 1 81 ? 1.655 -10.682 -3.524 1.00 89.50 81 ARG A N 1
ATOM 581 C CA . ARG A 1 81 ? 1.547 -10.236 -4.915 1.00 89.50 81 ARG A CA 1
ATOM 582 C C . ARG A 1 81 ? 2.907 -9.839 -5.490 1.00 89.50 81 ARG A C 1
ATOM 584 O O . ARG A 1 81 ? 3.196 -10.241 -6.613 1.00 89.50 81 ARG A O 1
ATOM 591 N N . ALA A 1 82 ? 3.733 -9.134 -4.722 1.00 90.44 82 ALA A N 1
ATOM 592 C CA . ALA A 1 82 ? 5.073 -8.716 -5.122 1.00 90.44 82 ALA A CA 1
ATOM 593 C C . ALA A 1 82 ? 6.003 -9.913 -5.382 1.00 90.44 82 ALA A C 1
ATOM 595 O O . ALA A 1 82 ? 6.754 -9.918 -6.348 1.00 90.44 82 ALA A O 1
ATOM 596 N N . ILE A 1 83 ? 5.928 -10.964 -4.558 1.00 88.38 83 ILE A N 1
ATOM 597 C CA . ILE A 1 83 ? 6.795 -12.147 -4.703 1.00 88.38 83 ILE A CA 1
ATOM 598 C C . ILE A 1 83 ? 6.309 -13.092 -5.815 1.00 88.38 83 ILE A C 1
ATOM 600 O O . ILE A 1 83 ? 7.117 -13.772 -6.438 1.00 88.38 83 ILE A O 1
ATOM 604 N N . LEU A 1 84 ? 4.997 -13.174 -6.059 1.00 83.31 84 LEU A N 1
ATOM 605 C CA . LEU A 1 84 ? 4.437 -14.068 -7.083 1.00 83.31 84 LEU A CA 1
ATOM 606 C C . LEU A 1 84 ? 4.487 -13.494 -8.504 1.00 83.31 84 LEU A C 1
ATOM 608 O O . LEU A 1 84 ? 4.405 -14.269 -9.452 1.00 83.31 84 LEU A O 1
ATOM 612 N N . ASN A 1 85 ? 4.580 -12.169 -8.648 1.00 66.44 85 ASN A N 1
ATOM 613 C CA . ASN A 1 85 ? 4.664 -11.489 -9.946 1.00 66.44 85 ASN A CA 1
ATOM 614 C C . ASN A 1 85 ? 6.062 -10.899 -10.230 1.00 66.44 85 ASN A C 1
ATOM 616 O O . ASN A 1 85 ? 6.187 -10.101 -11.159 1.00 66.44 85 ASN A O 1
ATOM 620 N N . GLY A 1 86 ? 7.069 -11.264 -9.424 1.00 51.62 86 GLY A N 1
ATOM 621 C CA . GLY A 1 86 ? 8.477 -10.888 -9.601 1.00 51.62 86 GLY A CA 1
ATOM 622 C C . GLY A 1 86 ? 9.269 -11.846 -10.483 1.00 51.62 86 GLY A C 1
ATOM 623 O O . GLY A 1 86 ? 8.863 -13.025 -10.608 1.00 51.62 86 GLY A O 1
#

Nearest PDB structures (foldseek):
  2ccl-assembly2_D  TM=9.300E-01  e=5.474E-03  Acetivibrio thermocellus
  4uyp-assembly1_D  TM=8.783E-01  e=4.288E-03  Acetivibrio cellulolyticus
  1ohz-assembly1_B  TM=9.348E-01  e=9.482E-03  Acetivibrio thermocellus
  8x39-assembly1_B  TM=9.128E-01  e=5.920E-02  Acetivibrio thermocellus DSM 1313

Foldseek 3Di:
DDDDDDDDDDPPDPPPPVDPQPPLQAQCNLVSPNDLALVSLVVLACCQVVVDPGDPSSQRSQCNVPPSDRHNVSSVVSHVVRVVVD